Protein AF-A0A7J8X7M2-F1 (afdb_monomer)

Nearest PDB structures (foldseek):
  4x57-assembly2_D  TM=8.974E-01  e=4.528E-03  Arabidopsis thaliana
  1se9-assembly1_A  TM=7.763E-01  e=1.890E-02  Arabidopsis thaliana

Structure (mmCIF, N/CA/C/O backbone):
data_AF-A0A7J8X7M2-F1
#
_entry.id   AF-A0A7J8X7M2-F1
#
loop_
_atom_site.group_PDB
_atom_site.id
_atom_site.type_symbol
_atom_site.label_atom_id
_atom_site.label_alt_id
_atom_site.label_comp_id
_atom_site.label_asym_id
_atom_site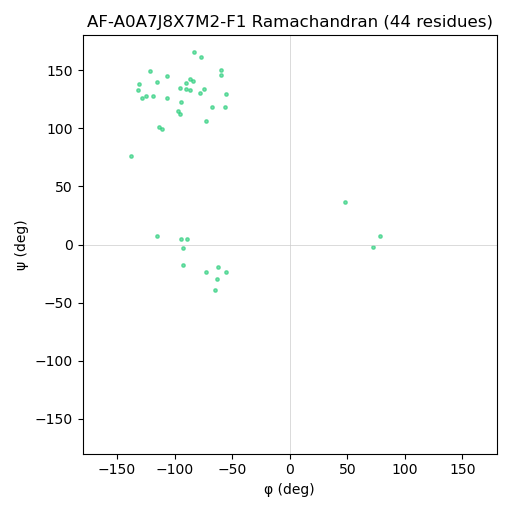.label_entity_id
_atom_site.label_seq_id
_atom_site.pdbx_PDB_ins_code
_atom_site.Cartn_x
_atom_site.Cartn_y
_atom_site.Cartn_z
_atom_site.occupancy
_atom_site.B_iso_or_equiv
_atom_site.auth_seq_id
_atom_site.auth_comp_id
_atom_site.auth_asym_id
_atom_site.auth_atom_id
_atom_site.pdbx_PDB_model_num
ATOM 1 N N . MET A 1 1 ? -14.754 8.041 8.433 1.00 57.88 1 MET A N 1
ATOM 2 C CA . MET A 1 1 ? -14.177 6.683 8.428 1.00 57.88 1 MET A CA 1
ATOM 3 C C . MET A 1 1 ? -13.073 6.611 7.391 1.00 57.88 1 MET A C 1
ATOM 5 O O . MET A 1 1 ? -13.328 6.834 6.213 1.00 57.88 1 MET A O 1
ATOM 9 N N . LYS A 1 2 ? -11.838 6.387 7.834 1.00 73.75 2 LYS A N 1
ATOM 10 C CA . LYS A 1 2 ? -10.725 5.950 6.980 1.00 73.75 2 LYS A CA 1
ATOM 11 C C . LYS A 1 2 ? -9.996 4.900 7.789 1.00 73.75 2 LYS A C 1
ATOM 13 O O . LYS A 1 2 ? -8.962 5.168 8.392 1.00 73.75 2 LYS A O 1
ATOM 18 N N . ASP A 1 3 ? -10.603 3.728 7.828 1.00 88.06 3 ASP A N 1
ATOM 19 C CA . ASP A 1 3 ? -10.201 2.690 8.770 1.00 88.06 3 ASP A CA 1
ATOM 20 C C . ASP A 1 3 ? -9.104 1.802 8.180 1.00 88.06 3 ASP A C 1
ATOM 22 O O . ASP A 1 3 ? -8.696 0.824 8.787 1.00 88.06 3 ASP A O 1
ATOM 26 N N . VAL A 1 4 ? -8.612 2.141 6.983 1.00 92.75 4 VAL A N 1
ATOM 27 C CA . VAL A 1 4 ? -7.618 1.373 6.237 1.00 92.75 4 VAL A CA 1
ATOM 28 C C . VAL A 1 4 ? -6.504 2.294 5.755 1.00 92.75 4 VAL A C 1
ATOM 30 O O . VAL A 1 4 ? -6.761 3.352 5.175 1.00 92.75 4 VAL A O 1
ATOM 33 N N . LYS A 1 5 ? -5.256 1.867 5.965 1.00 93.69 5 LYS A N 1
ATOM 34 C CA . LYS A 1 5 ? -4.048 2.496 5.416 1.00 93.69 5 LYS A CA 1
ATOM 35 C C . LYS A 1 5 ? -3.247 1.457 4.638 1.00 93.69 5 LYS A C 1
ATOM 37 O O . LYS A 1 5 ? -2.936 0.395 5.173 1.00 93.69 5 LYS A O 1
ATOM 42 N 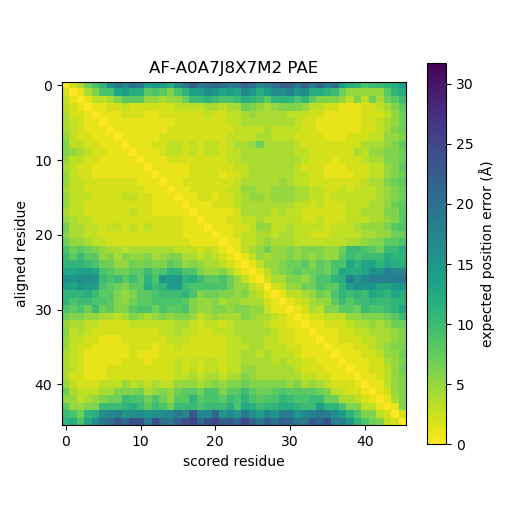N . LEU A 1 6 ? -2.903 1.777 3.392 1.00 94.69 6 LEU A N 1
ATOM 43 C CA . LEU A 1 6 ? -1.991 0.975 2.576 1.00 94.69 6 LEU A CA 1
ATOM 44 C C . LEU A 1 6 ? -0.555 1.444 2.795 1.00 94.69 6 LEU A C 1
ATOM 46 O O . LEU A 1 6 ? -0.303 2.647 2.841 1.00 94.69 6 LEU A O 1
ATOM 50 N N . ILE A 1 7 ? 0.381 0.504 2.894 1.00 94.00 7 ILE A N 1
ATOM 51 C CA . ILE A 1 7 ? 1.805 0.780 3.068 1.00 94.00 7 ILE A CA 1
ATOM 52 C C . ILE A 1 7 ? 2.608 0.022 2.014 1.00 94.00 7 ILE A C 1
ATOM 54 O O . ILE A 1 7 ? 2.528 -1.203 1.914 1.00 94.00 7 ILE A O 1
ATOM 58 N N . SER A 1 8 ? 3.445 0.751 1.279 1.00 92.12 8 SER A N 1
ATOM 59 C CA . SER A 1 8 ? 4.409 0.195 0.326 1.00 92.12 8 SER A CA 1
ATOM 60 C C . SER A 1 8 ? 5.785 0.799 0.570 1.00 92.12 8 SER A C 1
ATOM 62 O O . SER A 1 8 ? 5.896 1.998 0.822 1.00 92.12 8 SER A O 1
ATOM 64 N N . ALA A 1 9 ? 6.837 -0.024 0.523 1.00 90.44 9 ALA A N 1
ATOM 65 C CA . ALA A 1 9 ? 8.229 0.405 0.717 1.00 90.44 9 ALA A CA 1
ATOM 66 C C . ALA A 1 9 ? 8.450 1.310 1.957 1.00 90.44 9 ALA A C 1
ATOM 68 O O . ALA A 1 9 ? 9.228 2.261 1.917 1.00 90.44 9 ALA A O 1
ATOM 69 N N . GLY A 1 10 ? 7.725 1.045 3.052 1.00 91.25 10 GLY A N 1
ATOM 70 C CA . GLY A 1 10 ? 7.801 1.823 4.295 1.00 91.25 10 GLY A CA 1
ATOM 71 C C . GLY A 1 10 ? 7.041 3.157 4.297 1.00 91.25 10 GLY A C 1
ATOM 72 O O . GLY A 1 10 ? 7.154 3.909 5.261 1.00 91.25 10 GLY A O 1
ATOM 73 N N . LYS A 1 11 ? 6.256 3.468 3.257 1.00 91.69 11 LYS A N 1
ATOM 74 C CA . LYS A 1 11 ? 5.449 4.696 3.154 1.00 91.69 11 LYS A CA 1
ATOM 75 C C . LYS A 1 11 ? 3.957 4.382 3.141 1.00 91.69 11 LYS A C 1
ATOM 77 O O . LYS A 1 11 ? 3.542 3.438 2.477 1.00 91.69 11 LYS A O 1
ATOM 82 N N . ILE A 1 12 ? 3.157 5.197 3.831 1.00 94.19 12 ILE A N 1
ATOM 83 C CA . ILE A 1 12 ? 1.690 5.164 3.730 1.00 94.19 12 ILE A CA 1
ATOM 84 C C . ILE A 1 12 ? 1.278 5.798 2.398 1.00 94.19 12 ILE A C 1
ATOM 86 O O . ILE A 1 12 ? 1.776 6.866 2.044 1.00 94.19 12 ILE A O 1
ATOM 90 N N . LEU A 1 13 ? 0.375 5.147 1.670 1.00 93.62 13 LEU A N 1
ATOM 91 C CA . LEU A 1 13 ? -0.152 5.642 0.401 1.00 93.62 13 LEU A CA 1
ATOM 92 C C . LEU A 1 13 ? -1.310 6.612 0.645 1.00 93.62 13 LEU A C 1
ATOM 94 O O . LEU A 1 13 ? -2.154 6.400 1.517 1.00 93.62 13 LEU A O 1
ATOM 98 N N . GLU A 1 14 ? -1.355 7.674 -0.153 1.00 93.75 14 GLU A N 1
ATOM 99 C CA . GLU A 1 14 ? -2.428 8.665 -0.124 1.00 93.75 14 GLU A CA 1
ATOM 100 C C . GLU A 1 14 ? -3.547 8.258 -1.094 1.00 93.75 14 GLU A C 1
ATOM 102 O O . GLU A 1 14 ? -3.284 7.922 -2.245 1.00 93.75 14 GLU A O 1
ATOM 107 N N . ASN A 1 15 ? -4.810 8.326 -0.658 1.00 92.81 15 ASN A N 1
ATOM 108 C CA . ASN A 1 15 ? -5.959 7.866 -1.459 1.00 92.81 15 ASN A CA 1
ATOM 109 C C . ASN A 1 15 ? -6.165 8.622 -2.784 1.00 92.81 15 ASN A C 1
ATOM 111 O O . ASN A 1 15 ? -6.894 8.143 -3.6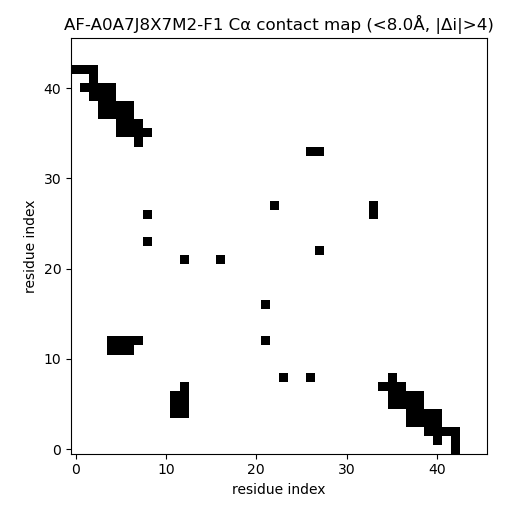44 1.00 92.81 15 ASN A O 1
ATOM 115 N N . ASN A 1 16 ? -5.603 9.821 -2.919 1.00 94.50 16 ASN A N 1
ATOM 116 C CA . ASN A 1 16 ? -5.712 10.656 -4.115 1.00 94.50 16 ASN A CA 1
ATOM 117 C C . ASN A 1 16 ? -4.540 10.467 -5.091 1.00 94.50 16 ASN A C 1
ATOM 119 O O . ASN A 1 16 ? -4.481 11.192 -6.079 1.00 94.50 16 ASN A O 1
ATOM 123 N N . LYS A 1 17 ? -3.621 9.532 -4.821 1.00 94.56 17 LYS A N 1
ATOM 124 C CA . LYS A 1 17 ? -2.509 9.189 -5.712 1.00 94.56 17 LYS A CA 1
ATOM 125 C C . LYS A 1 17 ? -2.746 7.843 -6.384 1.00 94.56 17 LYS A C 1
ATOM 127 O O . LYS A 1 17 ? -3.303 6.914 -5.800 1.00 94.56 17 LYS A O 1
ATOM 132 N N . THR A 1 18 ? -2.293 7.737 -7.622 1.00 94.25 18 THR A N 1
ATOM 133 C CA . THR A 1 18 ? -2.254 6.493 -8.388 1.00 94.25 18 THR A CA 1
ATOM 134 C C . THR A 1 18 ? -1.084 5.615 -7.941 1.00 94.25 18 THR A C 1
ATOM 136 O O . THR A 1 18 ? -0.099 6.081 -7.367 1.00 94.25 18 THR A O 1
ATOM 139 N N . LEU A 1 19 ? -1.140 4.319 -8.261 1.00 89.56 19 LEU A N 1
ATOM 140 C CA . LEU A 1 19 ? -0.038 3.400 -7.958 1.00 89.56 19 LEU A CA 1
ATOM 141 C C . LEU A 1 19 ? 1.263 3.763 -8.686 1.00 89.56 19 LEU A C 1
ATOM 143 O O . LEU A 1 19 ? 2.335 3.512 -8.142 1.00 89.56 19 LEU A O 1
ATOM 147 N N . GLY A 1 20 ? 1.174 4.372 -9.875 1.00 89.56 20 GLY A N 1
ATOM 148 C CA . GLY A 1 20 ? 2.3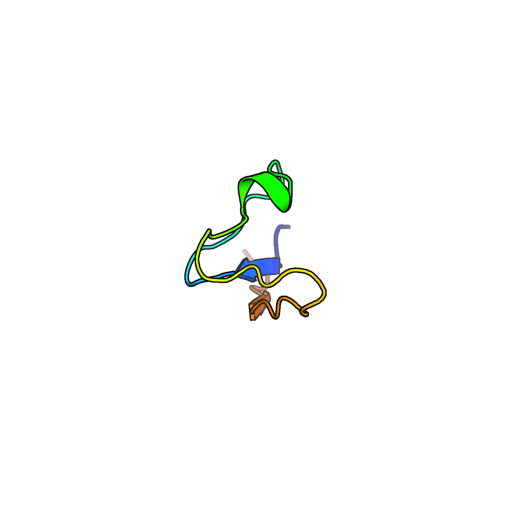40 4.858 -10.618 1.00 89.56 20 GLY A CA 1
ATOM 149 C C . GLY A 1 20 ? 3.057 5.996 -9.890 1.00 89.56 20 GLY A C 1
ATOM 150 O O . GLY A 1 20 ? 4.279 6.008 -9.815 1.00 89.56 20 GLY A O 1
ATOM 151 N N . GLU A 1 21 ? 2.307 6.902 -9.258 1.00 90.75 21 GLU A N 1
ATOM 152 C CA . GLU A 1 21 ? 2.872 7.992 -8.447 1.00 90.75 21 GLU A CA 1
ATOM 153 C C . GLU A 1 21 ? 3.458 7.501 -7.114 1.00 90.75 21 GLU A C 1
ATOM 155 O O . GLU A 1 21 ? 4.326 8.152 -6.531 1.00 90.75 21 GLU A O 1
ATOM 160 N N . CYS A 1 22 ? 2.997 6.351 -6.615 1.00 88.94 22 CYS A N 1
ATOM 161 C CA . CYS A 1 22 ? 3.519 5.708 -5.406 1.00 88.94 22 CYS A CA 1
ATOM 162 C C . CYS A 1 22 ? 4.632 4.684 -5.686 1.00 88.94 22 CYS A C 1
ATOM 164 O O . CYS A 1 22 ? 5.174 4.097 -4.744 1.00 88.94 22 CYS A O 1
ATOM 166 N N . GLN A 1 23 ? 4.961 4.436 -6.955 1.00 84.31 23 GLN A N 1
ATOM 167 C CA . GLN A 1 23 ? 5.903 3.401 -7.355 1.00 84.31 23 GLN A CA 1
ATOM 168 C C . GLN A 1 23 ? 7.315 3.757 -6.882 1.00 84.31 23 GLN A C 1
ATOM 170 O O . GLN A 1 23 ? 7.898 4.767 -7.274 1.00 84.31 23 GLN A O 1
ATOM 175 N N . SER A 1 24 ? 7.884 2.911 -6.024 1.00 79.38 24 SER A N 1
ATOM 176 C CA . SER A 1 24 ? 9.290 3.037 -5.647 1.00 79.38 24 SER A CA 1
ATOM 177 C C . SER A 1 24 ? 10.166 2.479 -6.775 1.00 79.38 24 SER A C 1
ATOM 179 O O . SER A 1 24 ? 9.942 1.330 -7.177 1.00 79.38 24 SER A O 1
ATOM 181 N N . PRO A 1 25 ? 11.201 3.213 -7.231 1.00 70.19 25 PRO A N 1
ATOM 182 C CA . PRO A 1 25 ? 12.151 2.732 -8.238 1.00 70.19 25 PRO 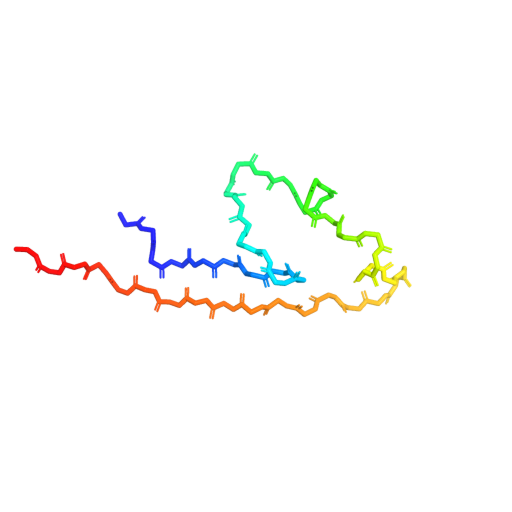A CA 1
ATOM 183 C C . PRO A 1 25 ? 12.831 1.412 -7.856 1.00 70.19 25 PRO A C 1
ATOM 185 O O . PRO A 1 25 ? 13.291 0.678 -8.720 1.00 70.19 25 PRO A O 1
ATOM 188 N N . LEU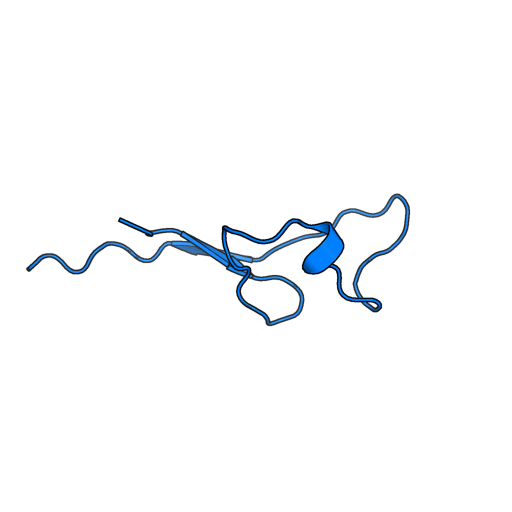 A 1 26 ? 12.892 1.111 -6.555 1.00 71.19 26 LEU A N 1
ATOM 189 C CA . LEU A 1 26 ? 13.570 -0.066 -6.013 1.00 71.19 26 LEU A CA 1
ATOM 190 C C . LEU A 1 26 ? 12.645 -1.278 -5.829 1.00 71.19 26 LEU A C 1
ATOM 192 O O . LEU A 1 26 ? 13.136 -2.390 -5.671 1.00 71.19 26 LEU A O 1
ATOM 196 N N . CYS A 1 27 ? 11.322 -1.085 -5.813 1.00 67.69 27 CYS A N 1
ATOM 197 C CA . CYS A 1 27 ? 10.362 -2.138 -5.442 1.00 67.69 27 CYS A CA 1
ATOM 198 C C . CYS A 1 27 ? 9.443 -2.565 -6.591 1.00 67.69 27 CYS A C 1
ATOM 200 O O . CYS A 1 27 ? 8.503 -3.322 -6.372 1.00 67.69 27 CYS A O 1
ATOM 202 N N . SER A 1 28 ? 9.694 -2.078 -7.804 1.00 72.31 28 SER A N 1
ATOM 203 C CA . SER A 1 28 ? 8.909 -2.415 -8.983 1.00 72.31 28 SER A CA 1
ATOM 204 C C . SER A 1 28 ? 9.731 -3.260 -9.946 1.00 72.31 28 SER A C 1
ATOM 206 O O . SER A 1 28 ? 10.502 -2.728 -10.744 1.00 72.31 28 SER A O 1
ATOM 208 N N . ILE A 1 29 ? 9.516 -4.570 -9.914 1.00 78.94 29 ILE A N 1
ATOM 209 C CA . ILE A 1 29 ? 10.068 -5.490 -10.908 1.00 78.94 29 ILE A CA 1
ATOM 210 C C . ILE A 1 29 ? 9.004 -5.686 -12.000 1.00 78.94 29 ILE A C 1
ATOM 212 O O . ILE A 1 29 ? 7.889 -6.095 -11.669 1.00 78.94 29 ILE A O 1
ATOM 216 N N . PRO A 1 30 ? 9.293 -5.400 -13.284 1.00 83.19 30 PRO A N 1
ATOM 217 C CA . PRO A 1 30 ? 8.357 -5.648 -14.379 1.00 83.19 30 PRO A CA 1
ATOM 218 C C . PRO A 1 30 ? 7.901 -7.111 -14.405 1.00 83.19 30 PRO A C 1
ATOM 220 O O . PRO A 1 30 ? 8.723 -8.021 -14.345 1.00 83.19 30 PRO A O 1
ATOM 223 N N . GLY A 1 31 ? 6.587 -7.339 -14.464 1.00 84.44 31 GLY A N 1
ATOM 224 C CA . GLY A 1 31 ? 5.999 -8.683 -14.395 1.00 84.44 31 GLY A CA 1
ATOM 225 C C . GLY A 1 31 ? 6.043 -9.338 -13.006 1.00 84.44 31 GLY A C 1
ATOM 226 O O . GLY A 1 31 ? 5.518 -10.436 -12.840 1.00 84.44 31 GLY A O 1
ATOM 227 N N . GLY A 1 32 ? 6.637 -8.678 -12.008 1.00 84.81 32 GLY A N 1
ATOM 228 C CA . GLY A 1 32 ? 6.615 -9.095 -10.611 1.00 84.81 32 GLY A CA 1
ATOM 229 C C . GLY A 1 32 ? 5.342 -8.657 -9.886 1.00 84.81 32 GLY A C 1
ATOM 230 O O . GLY A 1 32 ? 4.592 -7.797 -10.351 1.00 84.81 32 GLY A O 1
ATOM 231 N N . VAL A 1 33 ? 5.108 -9.245 -8.714 1.00 87.38 33 VAL A N 1
ATOM 232 C CA . VAL A 1 33 ? 4.007 -8.863 -7.821 1.00 87.38 33 VAL A CA 1
ATOM 233 C C . VAL A 1 33 ? 4.516 -7.871 -6.782 1.00 87.38 33 VAL A C 1
ATOM 235 O O . VAL A 1 33 ? 5.554 -8.091 -6.158 1.00 87.38 33 VAL A O 1
ATOM 238 N N . THR A 1 34 ? 3.754 -6.804 -6.556 1.00 88.19 34 THR A N 1
ATOM 239 C CA . THR A 1 34 ? 4.008 -5.859 -5.466 1.00 88.19 34 THR A CA 1
ATOM 240 C C . THR A 1 34 ? 3.160 -6.234 -4.258 1.00 88.19 34 THR A C 1
ATOM 242 O O . THR A 1 34 ? 1.940 -6.081 -4.280 1.00 88.19 34 THR A O 1
ATOM 245 N N . THR A 1 35 ? 3.804 -6.680 -3.183 1.00 90.94 35 THR A N 1
ATOM 246 C CA . THR A 1 35 ? 3.138 -6.915 -1.895 1.00 90.94 35 THR A CA 1
ATOM 247 C C . THR A 1 35 ? 3.109 -5.627 -1.077 1.00 90.94 35 THR A C 1
ATOM 249 O O . THR A 1 35 ? 4.126 -4.947 -0.935 1.00 90.94 35 THR A O 1
ATOM 252 N N . MET A 1 36 ? 1.951 -5.299 -0.506 1.00 94.31 36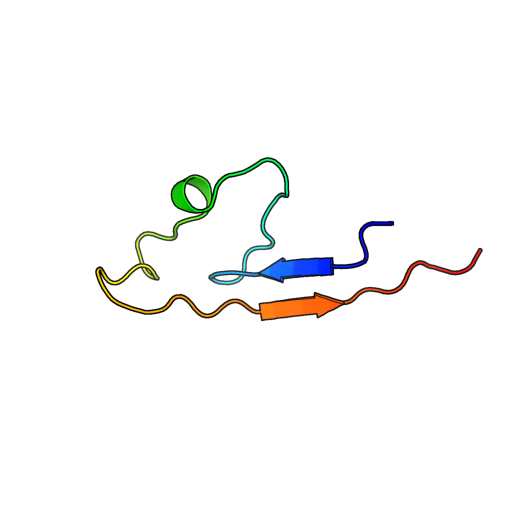 MET A N 1
ATOM 253 C CA . MET A 1 36 ? 1.756 -4.131 0.355 1.00 94.31 36 MET A CA 1
ATOM 254 C C . MET A 1 36 ? 1.265 -4.564 1.733 1.00 94.31 36 MET A C 1
ATOM 256 O O . MET A 1 36 ? 0.563 -5.564 1.863 1.00 94.31 36 MET A O 1
ATOM 260 N N . HIS A 1 37 ? 1.618 -3.794 2.759 1.00 94.81 37 HIS A N 1
ATOM 261 C CA . HIS A 1 37 ? 1.055 -3.975 4.093 1.00 94.81 37 HIS A CA 1
ATOM 262 C C . HIS A 1 37 ? -0.241 -3.178 4.209 1.00 94.81 37 HIS A C 1
ATOM 264 O O . HIS A 1 37 ? -0.346 -2.063 3.696 1.00 94.81 37 HIS A O 1
ATOM 270 N N . VAL A 1 38 ? -1.220 -3.740 4.910 1.00 95.75 38 VAL A N 1
ATOM 271 C CA . VAL A 1 38 ? -2.489 -3.075 5.202 1.00 95.75 38 VAL A CA 1
ATOM 272 C C . VAL A 1 38 ? -2.618 -2.941 6.709 1.00 95.75 38 VAL A C 1
ATOM 274 O O . VAL A 1 38 ? -2.475 -3.922 7.435 1.00 95.75 38 VAL A O 1
ATOM 277 N N . ILE A 1 39 ? -2.891 -1.726 7.174 1.00 94.75 39 ILE A N 1
ATOM 278 C CA . ILE A 1 39 ? -3.254 -1.470 8.567 1.00 94.75 39 ILE A CA 1
ATOM 279 C C . ILE A 1 39 ? -4.740 -1.156 8.610 1.00 94.75 39 ILE A C 1
ATOM 281 O O . ILE A 1 39 ? -5.192 -0.233 7.932 1.00 94.75 39 ILE A O 1
ATOM 285 N N . VAL A 1 40 ? -5.468 -1.898 9.441 1.00 93.31 40 VAL A N 1
ATOM 286 C CA . VAL A 1 40 ? -6.850 -1.586 9.798 1.00 93.31 40 VAL A CA 1
ATOM 287 C C . VAL A 1 40 ? -6.831 -0.843 11.129 1.00 93.31 40 VAL A C 1
ATOM 289 O O . VAL A 1 40 ? -6.400 -1.389 12.142 1.00 93.31 40 VAL A O 1
ATOM 292 N N . GLN A 1 41 ? -7.238 0.420 11.113 1.00 89.12 41 GLN A N 1
ATOM 293 C CA . GLN A 1 41 ? -7.323 1.274 12.288 1.00 89.12 41 GLN A CA 1
ATOM 294 C C . GLN A 1 41 ? -8.801 1.581 12.540 1.00 89.12 41 GLN A C 1
ATOM 296 O O . GLN A 1 41 ? -9.354 2.416 11.828 1.00 89.12 41 GLN A O 1
ATOM 301 N N . PRO A 1 42 ? -9.455 0.903 13.498 1.00 86.75 42 PRO A N 1
ATOM 302 C CA . PRO A 1 42 ? -10.853 1.170 13.801 1.00 86.75 42 PRO A CA 1
ATOM 303 C C . PRO A 1 42 ? -11.045 2.634 14.233 1.00 86.75 42 PRO A C 1
ATOM 305 O O . PRO A 1 42 ? -10.112 3.236 14.782 1.00 86.75 42 PRO A O 1
ATOM 308 N N . PRO A 1 43 ? -12.226 3.221 13.976 1.00 83.25 43 PRO A N 1
ATOM 309 C CA . PRO A 1 43 ? -12.528 4.571 14.423 1.00 83.25 43 PRO A CA 1
ATOM 310 C C . PRO A 1 43 ? -12.439 4.641 15.949 1.00 83.25 43 PRO A C 1
ATOM 312 O O . PRO A 1 43 ? -12.746 3.681 16.655 1.00 83.25 43 PRO A O 1
ATOM 315 N N . LEU A 1 44 ? -11.987 5.786 16.458 1.00 81.81 44 LEU A N 1
ATOM 316 C CA . LEU A 1 44 ? -12.041 6.038 17.888 1.00 81.81 44 LEU A CA 1
ATOM 317 C C . LEU A 1 44 ? -13.512 6.291 18.238 1.00 81.81 44 LEU A C 1
ATOM 319 O O . LEU A 1 44 ? -14.060 7.328 17.862 1.00 81.81 44 LEU A O 1
ATOM 323 N N . GLU A 1 45 ? -14.156 5.324 18.889 1.00 78.50 45 GLU A N 1
ATOM 324 C CA . GLU A 1 45 ? -15.491 5.508 19.461 1.00 78.50 45 GLU A CA 1
ATOM 325 C C . GLU A 1 45 ? -15.414 6.709 20.418 1.00 78.50 45 GLU A C 1
ATOM 327 O O . GLU A 1 45 ? -14.588 6.718 21.336 1.00 78.50 45 GLU A O 1
ATOM 332 N N . THR A 1 46 ? -16.184 7.759 20.130 1.00 58.06 46 THR A N 1
ATOM 333 C CA . THR A 1 46 ? -16.221 9.002 20.916 1.00 58.06 46 THR A CA 1
ATOM 334 C C . THR 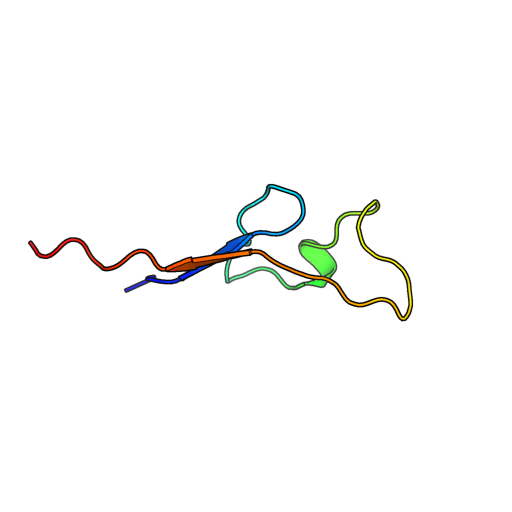A 1 46 ? -17.554 9.115 21.628 1.00 58.06 46 THR A C 1
ATOM 336 O O . THR A 1 46 ? -18.573 8.782 20.983 1.00 58.06 46 THR A O 1
#

Foldseek 3Di:
DCQKWKAFPRDTDDPPDDVVRVDDPVQDDVVDDGDIDMGGHDDDDD

Solvent-accessible surface area (backbone atoms only — not comparable to full-atom values): 3286 Å² total; per-residue (Å²): 140,78,41,66,44,47,31,49,98,93,39,75,62,57,94,92,58,54,69,76,81,67,56,49,90,88,68,65,55,91,94,57,86,79,83,64,51,76,46,77,46,79,78,81,89,124

Mean predicted aligned error: 5.12 Å

Secondary structure (DSSP, 8-state):
--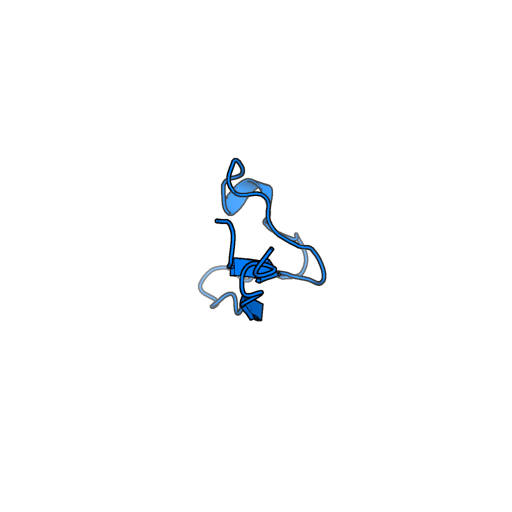-EEEEETTEEPPTTS-TTTT--TTT--TT-----EEEE------

Organism: Gossypium aridum (NCBI:txid34290)

pLDDT: mean 86.31, std 9.53, range [57.88, 95.75]

Radius of gyration: 12.89 Å; Cα contacts (8 Å, |Δi|>4): 41; chains: 1; bounding box: 30×20×35 Å

Sequence (46 aa):
MKDVKLISAGKILENNKTLGECQSPLCSIPGGVTTMHVIVQPPLET

InterPro domains:
  IPR029071 Ubiquitin-like domain superfamily [SSF54236] (3-43)
  IPR039540 UBL3-like, ubiquitin domain [PF13881] (2-45)
  IPR040015 UBL3-like [PTHR13169] (2-44)